Protein AF-A0A858Q606-F1 (afdb_monomer)

Mean predicted aligned error: 13.51 Å

Solvent-accessible surface area (backbone atoms only — not comparable to full-atom values): 8873 Å² total; per-residue (Å²): 135,84,90,90,88,84,87,89,80,97,79,63,78,69,60,64,70,64,65,67,72,78,79,67,82,64,85,63,84,84,70,71,68,93,56,82,59,57,43,52,70,54,41,66,71,75,44,66,93,61,67,87,47,62,60,50,63,59,53,46,49,59,77,42,45,91,80,44,54,73,59,21,46,55,49,49,50,55,53,49,52,53,48,51,51,45,45,72,48,29,41,70,45,39,59,74,76,36,67,88,49,64,76,29,80,57,43,51,60,49,44,52,56,75,38,56,86,77,43,54,69,62,26,51,54,48,53,55,53,48,54,70,74,57,77,80,75,76,87,127

Radius of gyration: 27.93 Å; Cα contacts (8 Å, |Δi|>4): 79; chains: 1; bounding box: 37×55×94 Å

Structure (mmCIF, N/CA/C/O backbone):
data_AF-A0A858Q606-F1
#
_entry.id   AF-A0A858Q606-F1
#
loop_
_atom_site.group_PDB
_atom_site.id
_atom_site.type_symbol
_atom_site.label_atom_id
_atom_site.label_alt_id
_atom_site.label_comp_id
_atom_site.label_asym_id
_atom_site.label_entity_id
_atom_site.label_seq_id
_atom_site.pdbx_PDB_ins_code
_atom_site.Cartn_x
_atom_site.Cartn_y
_atom_site.Cartn_z
_atom_site.occupancy
_atom_site.B_iso_or_equiv
_atom_site.auth_seq_id
_atom_site.auth_comp_id
_atom_site.auth_asym_id
_atom_site.auth_atom_id
_atom_site.pdbx_PDB_model_num
ATOM 1 N N . MET A 1 1 ? -14.736 37.896 -72.637 1.00 36.31 1 MET A N 1
ATOM 2 C CA . MET A 1 1 ? -13.969 37.382 -73.793 1.00 36.31 1 MET A CA 1
ATOM 3 C C . MET A 1 1 ? -12.650 36.787 -73.290 1.00 36.31 1 MET A C 1
ATOM 5 O O . MET A 1 1 ? -11.975 37.447 -72.522 1.00 36.31 1 MET A O 1
ATOM 9 N N . ARG A 1 2 ? -12.394 35.520 -73.655 1.00 38.56 2 ARG A N 1
ATOM 10 C CA . ARG A 1 2 ? -11.153 34.698 -73.691 1.00 38.56 2 ARG A CA 1
ATOM 11 C C . ARG A 1 2 ? -9.889 35.084 -72.870 1.00 38.56 2 ARG A C 1
ATOM 13 O O . ARG A 1 2 ? -9.242 36.081 -73.147 1.00 38.56 2 ARG A O 1
ATOM 20 N N . THR A 1 3 ? -9.521 34.164 -71.962 1.00 42.22 3 THR A N 1
ATOM 21 C CA . THR A 1 3 ? -8.191 33.541 -71.685 1.00 42.22 3 THR A CA 1
ATOM 22 C C . THR A 1 3 ? -6.896 34.178 -72.200 1.00 42.22 3 THR A C 1
ATOM 24 O O . THR A 1 3 ? -6.766 34.291 -73.413 1.00 42.22 3 THR A O 1
ATOM 27 N N . ILE A 1 4 ? -5.871 34.257 -71.323 1.00 51.19 4 ILE A N 1
ATOM 28 C CA . ILE A 1 4 ? -4.498 33.737 -71.563 1.00 51.19 4 ILE A CA 1
ATOM 29 C C . ILE A 1 4 ? -3.889 33.212 -70.241 1.00 51.19 4 ILE A C 1
ATOM 31 O O . ILE A 1 4 ? -3.946 33.874 -69.210 1.00 51.19 4 ILE A O 1
ATOM 35 N N . ALA A 1 5 ? -3.306 32.012 -70.298 1.00 48.59 5 ALA A N 1
ATOM 36 C CA . ALA A 1 5 ? -2.516 31.357 -69.257 1.00 48.59 5 ALA A CA 1
ATOM 37 C C . ALA A 1 5 ? -1.003 31.467 -69.552 1.00 48.59 5 ALA A C 1
ATOM 39 O O . ALA A 1 5 ? -0.614 31.421 -70.715 1.00 48.59 5 ALA A O 1
ATOM 40 N N . SER A 1 6 ? -0.157 31.525 -68.514 1.00 43.69 6 SER A N 1
ATOM 41 C CA . SER A 1 6 ? 1.266 31.109 -68.524 1.00 43.69 6 SER A CA 1
ATOM 42 C C . SER A 1 6 ? 1.782 31.100 -67.074 1.00 43.69 6 SER A C 1
ATOM 44 O O . SER A 1 6 ? 1.733 32.121 -66.406 1.00 43.69 6 SER A O 1
ATOM 46 N N . LYS A 1 7 ? 1.981 29.941 -66.433 1.00 47.31 7 LYS A N 1
ATOM 47 C CA . LYS A 1 7 ? 3.121 28.997 -66.498 1.00 47.31 7 LYS A CA 1
ATOM 48 C C . LYS A 1 7 ? 4.349 29.442 -65.678 1.00 47.31 7 LYS A C 1
ATOM 50 O O . LYS A 1 7 ? 4.953 30.465 -65.956 1.00 47.31 7 LYS A O 1
ATOM 55 N N . THR A 1 8 ? 4.762 28.521 -64.795 1.00 40.31 8 THR A N 1
ATOM 56 C CA . THR A 1 8 ? 6.063 28.336 -64.104 1.00 40.31 8 THR A CA 1
ATOM 57 C C . THR A 1 8 ? 6.219 28.902 -62.683 1.00 40.31 8 THR A C 1
ATOM 59 O O . THR A 1 8 ? 6.075 30.092 -62.448 1.00 40.31 8 THR A O 1
ATOM 62 N N . GLY A 1 9 ? 6.535 28.009 -61.724 1.00 38.34 9 GLY A N 1
ATOM 63 C CA . GLY A 1 9 ? 7.061 28.392 -60.403 1.00 38.34 9 GLY A CA 1
ATOM 64 C C . GLY A 1 9 ? 6.728 27.515 -59.183 1.00 38.34 9 GLY A C 1
ATOM 65 O O . GLY A 1 9 ? 7.266 27.756 -58.108 1.00 38.34 9 GLY A O 1
ATOM 66 N N . LEU A 1 10 ? 5.868 26.498 -59.294 1.00 49.25 10 LEU A N 1
ATOM 67 C CA . LEU A 1 10 ? 5.405 25.666 -58.169 1.00 49.25 10 LEU A CA 1
ATOM 68 C C . LEU A 1 10 ? 6.426 24.560 -57.801 1.00 49.25 10 LEU A C 1
ATOM 70 O O . LEU A 1 10 ? 6.181 23.393 -58.086 1.00 49.25 10 LEU A O 1
ATOM 74 N N . GLY A 1 11 ? 7.593 24.902 -57.231 1.00 48.81 11 GLY A N 1
ATOM 75 C CA . GLY A 1 11 ? 8.687 23.913 -57.093 1.00 48.81 11 GLY A CA 1
ATOM 76 C C . GLY A 1 11 ? 9.592 23.934 -55.854 1.00 48.81 11 GLY A C 1
ATOM 77 O O . GLY A 1 11 ? 10.335 22.978 -55.669 1.00 48.81 11 GLY A O 1
ATOM 78 N N . ARG A 1 12 ? 9.569 24.954 -54.983 1.00 50.91 12 ARG A N 1
ATOM 79 C CA . ARG A 1 12 ? 10.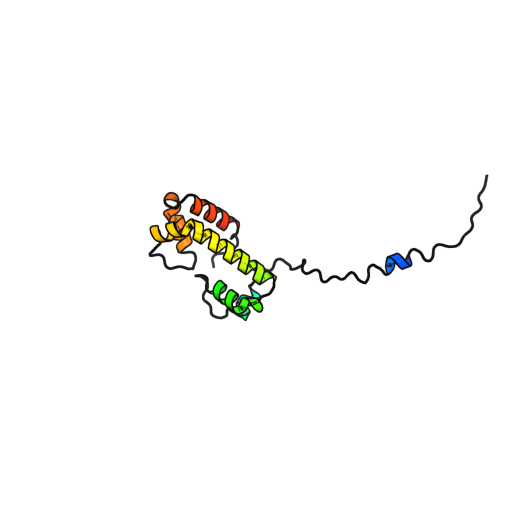506 25.020 -53.829 1.00 50.91 12 ARG A CA 1
ATOM 80 C C . ARG A 1 12 ? 9.862 25.166 -52.452 1.00 50.91 12 ARG A C 1
ATOM 82 O O . ARG A 1 12 ? 10.478 24.797 -51.460 1.00 50.91 12 ARG A O 1
ATOM 89 N N . LEU A 1 13 ? 8.605 25.604 -52.377 1.00 46.78 13 LEU A N 1
ATOM 90 C CA . LEU A 1 13 ? 7.948 25.863 -51.090 1.00 46.78 13 LEU A CA 1
ATOM 91 C C . LEU A 1 13 ? 7.389 24.596 -50.412 1.00 46.78 13 LEU A C 1
ATOM 93 O O . LEU A 1 13 ? 7.217 24.575 -49.200 1.00 46.78 13 LEU A O 1
ATOM 97 N N . LYS A 1 14 ? 7.165 23.508 -51.168 1.00 42.91 14 LYS A N 1
ATOM 98 C CA . LYS A 1 14 ? 6.710 22.220 -50.608 1.00 42.91 14 LYS A CA 1
ATOM 99 C C . LYS A 1 14 ? 7.834 21.375 -49.993 1.00 42.91 14 LYS A C 1
ATOM 101 O O . LYS A 1 14 ? 7.552 20.544 -49.140 1.00 42.91 14 LYS A O 1
ATOM 106 N N . TYR A 1 15 ? 9.091 21.587 -50.390 1.00 51.03 15 TYR A N 1
ATOM 107 C CA .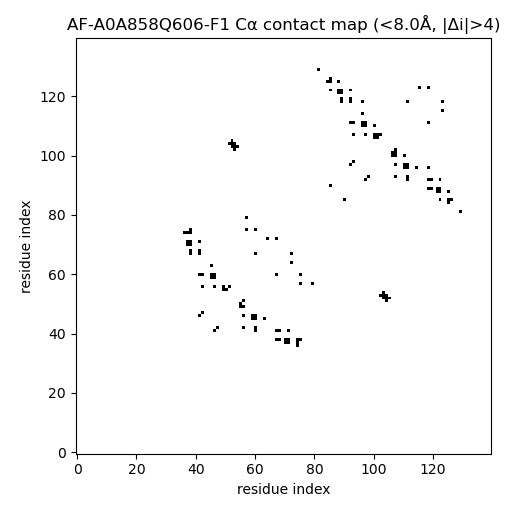 TYR A 1 15 ? 10.215 20.757 -49.932 1.00 51.03 15 TYR A CA 1
ATOM 108 C C . TYR A 1 15 ? 10.763 21.166 -48.558 1.00 51.03 15 TYR A C 1
ATOM 110 O O . TYR A 1 15 ? 11.236 20.307 -47.821 1.00 51.03 15 TYR A O 1
ATOM 118 N N . VAL A 1 16 ? 10.629 22.436 -48.161 1.00 54.41 16 VAL A N 1
ATOM 119 C CA . VAL A 1 16 ? 11.015 22.887 -46.807 1.00 54.41 16 VAL A CA 1
ATOM 120 C C . VAL A 1 16 ? 10.050 22.341 -45.745 1.00 54.41 16 VAL A C 1
ATOM 122 O O . VAL A 1 16 ? 10.477 21.959 -44.660 1.00 54.41 16 VAL A O 1
ATOM 125 N N . ALA A 1 17 ? 8.765 22.194 -46.080 1.00 53.66 17 ALA A N 1
ATOM 126 C CA . ALA A 1 17 ? 7.770 21.585 -45.194 1.00 53.66 17 ALA A CA 1
ATOM 127 C C 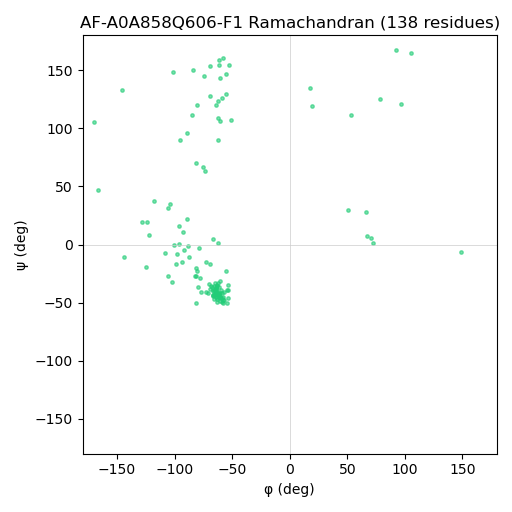. ALA A 1 17 ? 7.912 20.052 -45.058 1.00 53.66 17 ALA A C 1
ATOM 129 O O . ALA A 1 17 ? 7.352 19.472 -44.133 1.00 53.66 17 ALA A O 1
ATOM 130 N N . LEU A 1 18 ? 8.670 19.391 -45.945 1.00 54.97 18 LEU A N 1
ATOM 131 C CA . LEU A 1 18 ? 8.843 17.933 -45.938 1.00 54.97 18 LEU A CA 1
ATOM 132 C C . LEU A 1 18 ? 10.087 17.464 -45.154 1.00 54.97 18 LEU A C 1
ATOM 134 O O . LEU A 1 18 ? 10.170 16.294 -44.799 1.00 54.97 18 LEU A O 1
ATOM 138 N N . LEU A 1 19 ? 11.033 18.356 -44.830 1.00 56.47 19 LEU A N 1
ATOM 139 C CA . LEU A 1 19 ? 12.248 18.009 -44.069 1.00 56.47 19 LEU A CA 1
ATOM 140 C C . LEU A 1 19 ? 12.170 18.314 -42.561 1.00 56.47 19 LEU A C 1
ATOM 142 O O . LEU A 1 19 ? 13.036 17.873 -41.814 1.00 56.47 19 LEU A O 1
ATOM 146 N N . ILE A 1 20 ? 11.124 18.994 -42.080 1.00 55.47 20 ILE A N 1
ATOM 147 C CA . ILE A 1 20 ? 10.942 19.294 -40.641 1.00 55.47 20 ILE A CA 1
ATOM 148 C C . ILE A 1 20 ? 10.207 18.156 -39.894 1.00 55.47 20 ILE A C 1
ATOM 150 O O . ILE A 1 20 ? 10.217 18.105 -38.669 1.00 55.47 20 ILE A O 1
ATOM 154 N N . VAL A 1 21 ? 9.634 17.176 -40.604 1.00 55.38 21 VAL A N 1
ATOM 155 C CA . VAL A 1 21 ? 8.884 16.053 -39.994 1.00 55.38 21 VAL A CA 1
ATOM 156 C C . VAL A 1 21 ? 9.768 14.821 -39.704 1.00 55.38 21 VAL A C 1
ATOM 158 O O . VAL A 1 21 ? 9.319 13.875 -39.069 1.00 55.38 21 VAL A O 1
ATOM 161 N N . LEU A 1 22 ? 11.048 14.822 -40.098 1.00 61.16 22 LEU A N 1
ATOM 162 C CA . LEU A 1 22 ? 11.965 13.682 -39.897 1.00 61.16 22 LEU A CA 1
ATOM 163 C C . LEU A 1 22 ? 12.856 13.773 -38.641 1.00 61.16 22 LEU A C 1
ATOM 165 O O . LEU A 1 22 ? 13.627 12.854 -38.387 1.00 61.16 22 LEU A O 1
ATOM 169 N N . ALA A 1 23 ? 12.741 14.829 -37.828 1.00 57.53 23 ALA A N 1
ATOM 170 C CA . ALA A 1 23 ? 13.557 15.014 -36.616 1.00 57.53 23 ALA A CA 1
ATOM 171 C C . ALA A 1 23 ? 12.740 15.212 -35.325 1.00 57.53 23 ALA A C 1
ATOM 173 O O . ALA A 1 23 ? 13.261 15.698 -34.324 1.00 57.53 23 ALA A O 1
ATOM 174 N N . SER A 1 24 ? 11.467 14.815 -35.315 1.00 54.66 24 SER A N 1
ATOM 175 C CA . SER A 1 24 ? 10.652 14.768 -34.097 1.00 54.66 24 SER A CA 1
ATOM 176 C C . SER A 1 24 ? 10.168 13.354 -33.761 1.00 54.66 24 SER A C 1
ATOM 178 O O . SER A 1 24 ? 9.097 13.174 -33.188 1.00 54.66 24 SER A O 1
ATOM 180 N N . ALA A 1 25 ? 11.009 12.343 -34.001 1.00 54.06 25 ALA A N 1
ATOM 181 C CA . ALA A 1 25 ? 10.931 11.078 -33.271 1.00 54.06 25 ALA A CA 1
ATOM 182 C C . ALA A 1 25 ? 11.495 11.281 -31.855 1.00 54.06 25 ALA A C 1
ATOM 184 O O . ALA A 1 25 ? 12.550 10.766 -31.488 1.00 54.06 25 ALA A O 1
ATOM 185 N N . TRP A 1 26 ? 10.796 12.088 -31.059 1.00 55.03 26 TRP A N 1
ATOM 186 C CA . TRP A 1 26 ? 10.989 12.089 -29.620 1.00 55.03 26 TRP A CA 1
ATOM 187 C C . TRP A 1 26 ? 10.565 10.697 -29.172 1.00 55.03 26 TRP A C 1
ATOM 189 O O . TRP A 1 26 ? 9.425 10.290 -29.407 1.00 55.03 26 TRP A O 1
ATOM 199 N N . ALA A 1 27 ? 11.483 9.945 -28.565 1.00 54.41 27 ALA A N 1
ATOM 200 C CA . ALA A 1 27 ? 11.094 8.827 -27.726 1.00 54.41 27 ALA A CA 1
ATOM 201 C C . ALA A 1 27 ? 10.065 9.391 -26.743 1.00 54.41 27 ALA A C 1
ATOM 203 O O . ALA A 1 27 ? 10.412 10.216 -25.903 1.00 54.41 27 ALA A O 1
ATOM 204 N N . ASN A 1 28 ? 8.790 9.052 -26.932 1.00 55.81 28 ASN A N 1
ATOM 205 C CA . ASN A 1 28 ? 7.709 9.507 -26.078 1.00 55.81 28 ASN A CA 1
ATOM 206 C C . ASN A 1 28 ? 7.587 8.464 -24.960 1.00 55.81 28 ASN A C 1
ATOM 208 O O . ASN A 1 28 ? 6.923 7.444 -25.165 1.00 55.81 28 ASN A O 1
ATOM 212 N N . PRO A 1 29 ? 8.202 8.654 -23.774 1.00 57.50 29 PRO A N 1
ATOM 213 C CA . PRO A 1 29 ? 8.012 7.740 -22.646 1.00 57.50 29 PRO A CA 1
ATOM 214 C C . PRO A 1 29 ? 6.550 7.688 -22.153 1.00 57.50 29 PRO A C 1
ATOM 216 O O . PRO A 1 29 ? 6.244 6.956 -21.219 1.00 57.50 29 PRO A O 1
ATOM 219 N N . GLY A 1 30 ? 5.629 8.430 -22.782 1.00 50.62 30 GLY A N 1
ATOM 220 C CA . GLY A 1 30 ? 4.196 8.441 -22.493 1.00 50.62 30 GLY A CA 1
ATOM 221 C C . GLY A 1 30 ? 3.382 7.276 -23.071 1.00 50.62 30 GLY A C 1
ATOM 222 O O . GLY A 1 30 ? 2.191 7.199 -22.791 1.00 50.62 30 GLY A O 1
ATOM 223 N N . ASN A 1 31 ? 3.982 6.363 -23.843 1.00 53.38 31 ASN A N 1
ATOM 224 C CA . ASN A 1 31 ? 3.293 5.187 -24.398 1.00 53.38 31 ASN A CA 1
ATOM 225 C C . ASN A 1 31 ? 3.676 3.879 -23.686 1.00 53.38 31 ASN A C 1
ATOM 227 O O . ASN A 1 31 ? 3.667 2.810 -24.296 1.00 53.38 31 ASN A O 1
ATOM 231 N N . ALA A 1 32 ? 3.992 3.940 -22.389 1.00 53.50 32 ALA A N 1
ATOM 232 C CA . ALA A 1 32 ? 3.993 2.739 -21.565 1.00 53.50 32 ALA A CA 1
ATOM 233 C C . ALA A 1 32 ? 2.560 2.184 -21.538 1.00 53.50 32 ALA A C 1
ATOM 235 O O . ALA A 1 32 ? 1.652 2.793 -20.970 1.00 53.50 32 ALA A O 1
ATOM 236 N N . ALA A 1 33 ? 2.349 1.050 -22.207 1.00 50.81 33 ALA A N 1
ATOM 237 C CA . ALA A 1 33 ? 1.094 0.319 -22.148 1.00 50.81 33 ALA A CA 1
ATOM 238 C C . ALA A 1 33 ? 0.706 0.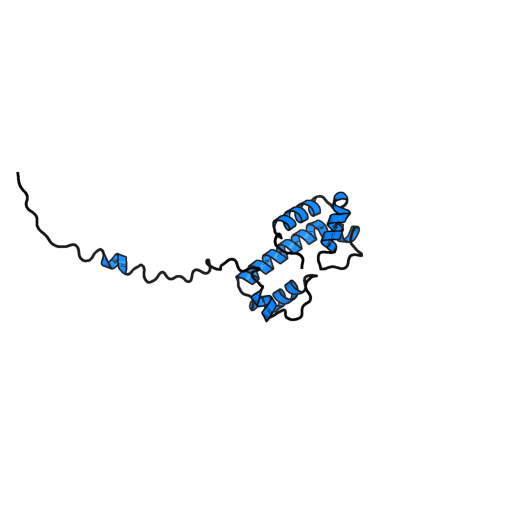052 -20.677 1.00 50.81 33 ALA A C 1
ATOM 240 O O . ALA A 1 33 ? 1.591 -0.018 -19.816 1.00 50.81 33 ALA A O 1
ATOM 241 N N . PRO A 1 34 ? -0.589 -0.132 -20.359 1.00 49.16 34 PRO A N 1
ATOM 242 C CA . PRO A 1 34 ? -1.017 -0.544 -19.029 1.00 49.16 34 PRO A CA 1
ATOM 243 C C . PRO A 1 34 ? -0.443 -1.933 -18.712 1.00 49.16 34 PRO A C 1
ATOM 245 O O . PRO A 1 34 ? -1.047 -2.958 -19.023 1.00 49.16 34 PRO A O 1
ATOM 248 N N . HIS A 1 35 ? 0.747 -1.980 -18.114 1.00 42.28 35 HIS A N 1
ATOM 249 C CA . HIS A 1 35 ? 1.319 -3.226 -17.635 1.00 42.28 35 HIS A CA 1
ATOM 250 C C . HIS A 1 35 ? 0.498 -3.705 -16.428 1.00 42.28 35 HIS A C 1
ATOM 252 O O . HIS A 1 35 ? 0.271 -2.928 -15.489 1.00 42.28 35 HIS A O 1
ATOM 258 N N . PRO A 1 36 ? 0.021 -4.963 -16.427 1.00 51.84 36 PRO A N 1
ATOM 259 C CA . PRO A 1 36 ? -0.668 -5.544 -15.285 1.00 51.84 36 PRO A CA 1
ATOM 260 C C . PRO A 1 36 ? 0.282 -5.548 -14.082 1.00 51.84 36 PRO A C 1
ATOM 262 O O . PRO A 1 36 ? 1.230 -6.323 -14.034 1.00 51.84 36 PRO A O 1
ATOM 265 N N . LEU A 1 37 ? 0.012 -4.639 -13.135 1.00 60.81 37 LEU A N 1
ATOM 266 C CA . LEU A 1 37 ? 0.885 -4.232 -12.028 1.00 60.81 37 LEU A CA 1
ATOM 267 C C . LEU A 1 37 ? 2.279 -3.792 -12.522 1.00 60.81 37 LEU A C 1
ATOM 269 O O . LEU A 1 37 ? 3.073 -4.637 -12.928 1.00 60.81 37 LEU A O 1
ATOM 273 N N . PRO A 1 38 ? 2.640 -2.499 -12.417 1.00 80.62 38 PRO A N 1
ATOM 274 C CA . PRO A 1 38 ? 3.834 -1.943 -13.064 1.00 80.62 38 PRO A CA 1
ATOM 275 C C . PRO A 1 38 ? 5.170 -2.475 -12.518 1.00 80.62 38 PRO A C 1
ATOM 277 O O . PRO A 1 38 ? 6.204 -1.975 -12.924 1.00 80.62 38 PRO A O 1
ATOM 280 N N . CYS A 1 39 ? 5.147 -3.439 -11.593 1.00 87.94 39 CYS A N 1
ATOM 281 C CA . CYS A 1 39 ? 6.308 -4.028 -10.932 1.00 87.94 39 CYS A CA 1
ATOM 282 C C . CYS A 1 39 ? 6.417 -5.552 -11.119 1.00 87.94 39 CYS A C 1
ATOM 284 O O . CYS A 1 39 ? 7.178 -6.191 -10.397 1.00 87.94 39 CYS A O 1
ATOM 286 N N . SER A 1 40 ? 5.590 -6.184 -11.958 1.00 87.62 40 SER A N 1
ATOM 287 C CA . SER A 1 40 ? 5.538 -7.652 -12.060 1.00 87.62 40 SER A CA 1
ATOM 288 C C . SER A 1 40 ? 6.874 -8.264 -12.502 1.00 87.62 40 SER A C 1
ATOM 290 O O . SER A 1 40 ? 7.334 -9.224 -11.874 1.00 87.62 40 SER A O 1
ATOM 292 N N . ASP A 1 41 ? 7.539 -7.662 -13.487 1.00 90.06 41 ASP A N 1
ATOM 293 C CA . ASP A 1 41 ? 8.849 -8.102 -13.978 1.00 90.06 41 ASP A CA 1
ATOM 294 C C . ASP A 1 41 ? 9.945 -7.917 -12.920 1.00 90.06 41 ASP A C 1
ATOM 296 O O . ASP A 1 41 ? 10.753 -8.813 -12.664 1.00 90.06 41 ASP A O 1
ATOM 300 N N . GLU A 1 42 ? 9.946 -6.778 -12.230 1.00 91.56 42 GLU A N 1
ATOM 301 C CA . GLU A 1 42 ? 10.897 -6.479 -11.165 1.00 91.56 42 GLU A CA 1
ATOM 302 C C . GLU A 1 42 ? 10.701 -7.383 -9.948 1.00 91.56 42 GLU A C 1
ATOM 304 O O . GLU A 1 42 ? 11.677 -7.848 -9.362 1.00 91.56 42 GLU A O 1
ATOM 309 N N . ILE A 1 43 ? 9.457 -7.697 -9.581 1.00 90.94 43 ILE A N 1
ATOM 310 C CA . ILE A 1 43 ? 9.161 -8.658 -8.513 1.00 90.94 43 ILE A CA 1
ATOM 311 C C . ILE A 1 43 ? 9.723 -10.034 -8.880 1.00 90.94 43 ILE A C 1
ATOM 313 O O . ILE A 1 43 ? 10.372 -10.668 -8.046 1.00 90.94 43 ILE A O 1
ATOM 317 N N . ALA A 1 44 ? 9.514 -10.484 -10.121 1.00 89.56 44 ALA A N 1
ATOM 318 C CA . ALA A 1 44 ? 10.033 -11.761 -10.599 1.00 89.56 44 ALA A CA 1
ATOM 319 C C . ALA A 1 44 ? 11.569 -11.785 -10.646 1.00 89.56 44 ALA A C 1
ATOM 321 O O . ALA A 1 44 ? 12.179 -12.826 -10.399 1.00 89.56 44 ALA A O 1
ATOM 322 N N . LYS A 1 45 ? 12.205 -10.647 -10.940 1.00 92.62 45 LYS A N 1
ATOM 323 C CA . LYS A 1 45 ? 13.660 -10.526 -11.060 1.00 92.62 45 LYS A CA 1
ATOM 324 C C . LYS A 1 45 ? 14.365 -10.385 -9.710 1.00 92.62 45 LYS A C 1
ATOM 326 O O . LYS A 1 45 ? 15.310 -11.132 -9.457 1.00 92.62 45 LYS A O 1
ATOM 331 N N . TYR A 1 46 ? 13.908 -9.461 -8.867 1.00 92.25 46 TYR A N 1
ATOM 332 C CA . TYR A 1 46 ? 14.596 -9.026 -7.646 1.00 92.25 46 TYR A CA 1
ATOM 333 C C . TYR A 1 46 ? 14.007 -9.639 -6.370 1.00 92.25 46 TYR A C 1
ATOM 335 O O . TYR A 1 46 ? 14.740 -9.940 -5.437 1.00 92.25 46 TYR A O 1
ATOM 343 N N . CYS A 1 47 ? 12.698 -9.895 -6.332 1.00 92.44 47 CYS A N 1
ATOM 344 C CA . CYS A 1 47 ? 11.984 -10.291 -5.113 1.00 92.44 47 CYS A CA 1
ATOM 345 C C . CYS A 1 47 ? 11.645 -11.789 -5.058 1.00 92.44 47 CYS A C 1
ATOM 347 O O . CYS A 1 47 ? 10.598 -12.187 -4.533 1.00 92.44 47 CYS A O 1
ATOM 349 N N . LYS A 1 48 ? 12.534 -12.633 -5.597 1.00 88.00 48 LYS A N 1
ATOM 350 C CA . LYS A 1 48 ? 12.355 -14.092 -5.637 1.00 88.00 48 LYS A CA 1
ATOM 351 C C . LYS A 1 48 ? 12.247 -14.666 -4.218 1.00 88.00 48 LYS A C 1
ATOM 353 O O . LYS A 1 48 ? 12.916 -14.213 -3.296 1.00 88.00 48 LYS A O 1
ATOM 358 N N . ASN A 1 49 ? 11.399 -15.683 -4.048 1.00 81.94 49 ASN A N 1
ATOM 359 C CA . ASN A 1 49 ? 11.174 -16.424 -2.792 1.00 81.94 49 ASN A CA 1
ATOM 360 C C . ASN A 1 49 ? 10.507 -15.647 -1.642 1.00 81.94 49 ASN A C 1
ATOM 362 O O . ASN A 1 49 ? 10.346 -16.179 -0.540 1.00 81.94 49 ASN A O 1
ATOM 366 N N . LEU A 1 50 ? 10.032 -14.423 -1.880 1.00 85.12 50 LEU A N 1
ATOM 367 C CA . LEU A 1 50 ? 9.238 -13.713 -0.887 1.00 85.12 50 LEU A CA 1
ATOM 368 C C . LEU A 1 50 ? 7.791 -14.199 -0.914 1.00 85.12 50 LEU A C 1
ATOM 370 O O . LEU A 1 50 ? 7.066 -14.057 -1.896 1.00 85.12 50 LEU A O 1
ATOM 374 N N . ARG A 1 51 ? 7.327 -14.737 0.219 1.00 78.94 51 ARG A N 1
ATOM 375 C CA . ARG A 1 51 ? 5.904 -15.057 0.401 1.00 78.94 51 ARG A CA 1
ATOM 376 C C . ARG A 1 51 ? 5.067 -13.785 0.148 1.00 78.94 51 ARG A C 1
ATOM 378 O O . ARG A 1 51 ? 5.462 -12.682 0.519 1.00 78.94 51 ARG A O 1
ATOM 385 N N . ILE A 1 52 ? 3.859 -13.899 -0.385 1.00 77.06 52 ILE A N 1
ATOM 386 C CA . ILE A 1 52 ? 3.000 -12.716 -0.556 1.00 77.06 52 ILE A CA 1
ATOM 387 C C . ILE A 1 52 ? 2.418 -12.260 0.797 1.00 77.06 52 ILE A C 1
ATOM 389 O O . ILE A 1 52 ? 2.126 -13.067 1.690 1.00 77.06 52 ILE A O 1
ATOM 393 N N . GLY A 1 53 ? 2.273 -10.942 0.963 1.00 79.38 53 GLY A N 1
ATOM 394 C CA . GLY A 1 53 ? 1.628 -10.294 2.109 1.00 79.38 53 GLY A CA 1
ATOM 395 C C . GLY A 1 53 ? 2.578 -9.624 3.108 1.00 79.38 53 GLY A C 1
ATOM 396 O O . GLY A 1 53 ? 3.782 -9.860 3.117 1.00 79.38 53 GLY A O 1
ATOM 397 N N . GLY A 1 54 ? 2.010 -8.777 3.973 1.00 78.94 54 GLY A N 1
ATOM 398 C CA . GLY A 1 54 ? 2.736 -8.122 5.071 1.00 78.94 54 GLY A CA 1
ATOM 399 C C . GLY A 1 54 ? 3.806 -7.128 4.614 1.00 78.94 54 GLY A C 1
ATOM 400 O O . GLY A 1 54 ? 4.813 -6.992 5.289 1.00 78.94 54 GLY A O 1
ATOM 401 N N . GLY A 1 55 ? 3.647 -6.508 3.441 1.00 84.94 55 GLY A N 1
ATOM 402 C CA . GLY A 1 55 ? 4.582 -5.491 2.942 1.00 84.94 55 GLY A CA 1
ATOM 403 C C . GLY A 1 55 ? 5.945 -6.014 2.470 1.00 84.94 55 GLY A C 1
ATOM 404 O O . GLY A 1 55 ? 6.761 -5.223 2.017 1.00 84.94 55 GLY A O 1
ATOM 405 N N . ARG A 1 56 ? 6.201 -7.329 2.501 1.00 88.69 56 ARG A N 1
ATOM 406 C CA . ARG A 1 56 ? 7.522 -7.903 2.170 1.00 88.69 56 ARG A CA 1
ATOM 407 C C . ARG A 1 56 ? 7.994 -7.572 0.751 1.00 88.69 56 ARG A C 1
ATOM 409 O O . ARG A 1 56 ? 9.138 -7.177 0.568 1.00 88.69 56 ARG A O 1
ATOM 416 N N . ILE A 1 57 ? 7.089 -7.627 -0.225 1.00 89.06 57 ILE A N 1
ATOM 417 C CA . ILE A 1 57 ? 7.386 -7.206 -1.602 1.00 89.06 57 ILE A CA 1
ATOM 418 C C . ILE A 1 57 ? 7.698 -5.708 -1.680 1.00 89.06 57 ILE A C 1
ATOM 420 O O . ILE A 1 57 ? 8.640 -5.324 -2.357 1.00 89.06 57 ILE A O 1
ATOM 424 N N . GLN A 1 58 ? 6.962 -4.859 -0.957 1.00 89.62 58 GLN A N 1
ATOM 425 C CA . GLN A 1 58 ? 7.252 -3.422 -0.940 1.00 89.62 58 GLN A CA 1
ATOM 426 C C . GLN A 1 58 ? 8.626 -3.133 -0.331 1.00 89.62 58 GLN A C 1
ATOM 428 O O . GLN A 1 58 ? 9.315 -2.247 -0.818 1.00 89.62 58 GLN A O 1
ATOM 433 N N . ASN A 1 59 ? 9.031 -3.863 0.711 1.00 91.69 59 ASN A N 1
ATOM 434 C CA . ASN A 1 59 ? 10.358 -3.701 1.307 1.00 91.69 59 ASN A CA 1
ATOM 435 C C . ASN A 1 59 ? 11.467 -4.118 0.337 1.00 91.69 59 ASN A C 1
ATOM 437 O O . ASN A 1 59 ? 12.372 -3.326 0.106 1.00 91.69 59 ASN A O 1
ATOM 441 N N . CYS A 1 60 ? 11.329 -5.270 -0.320 1.00 94.38 60 CYS A N 1
ATOM 442 C CA . CYS A 1 60 ? 12.266 -5.674 -1.369 1.00 94.38 60 CYS A CA 1
ATOM 443 C C . CYS A 1 60 ? 12.358 -4.635 -2.497 1.00 94.38 60 CYS A C 1
ATOM 445 O O . CYS A 1 60 ? 13.444 -4.201 -2.868 1.00 94.38 60 CYS A O 1
ATOM 447 N N . LEU A 1 61 ? 11.223 -4.150 -3.005 1.00 92.81 61 LEU A N 1
ATOM 448 C CA . LEU A 1 61 ? 11.230 -3.127 -4.052 1.00 92.81 61 LEU A CA 1
ATOM 449 C C . LEU A 1 61 ? 11.886 -1.814 -3.585 1.00 92.81 61 LEU A C 1
ATOM 451 O O . LEU A 1 61 ? 12.537 -1.152 -4.385 1.00 92.81 61 LEU A O 1
ATOM 455 N N . LYS A 1 62 ? 11.775 -1.436 -2.303 1.00 92.75 62 LYS A N 1
ATOM 456 C CA . LYS A 1 62 ? 12.493 -0.265 -1.762 1.00 92.75 62 LYS A CA 1
ATOM 457 C C . LYS A 1 62 ? 14.006 -0.460 -1.775 1.00 92.75 62 LYS A C 1
ATOM 459 O O . LYS A 1 62 ? 14.718 0.465 -2.150 1.00 92.75 62 LYS A O 1
ATOM 464 N N . GLU A 1 63 ? 14.486 -1.637 -1.385 1.00 94.25 63 GLU A N 1
ATOM 465 C CA . GLU A 1 63 ? 15.918 -1.973 -1.397 1.00 94.25 63 GLU A CA 1
ATOM 466 C C . GLU A 1 63 ? 16.480 -1.953 -2.825 1.00 94.25 63 GLU A C 1
ATOM 468 O O . GLU A 1 63 ? 17.588 -1.479 -3.062 1.00 94.25 63 GLU A O 1
ATOM 473 N N . HIS A 1 64 ? 15.669 -2.366 -3.799 1.00 94.56 64 HIS A N 1
ATOM 474 C CA . HIS A 1 64 ? 16.026 -2.382 -5.215 1.00 94.56 64 HIS A CA 1
ATOM 475 C C . HIS A 1 64 ? 15.549 -1.146 -5.992 1.00 94.56 64 HIS A C 1
ATOM 477 O O . HIS A 1 64 ? 15.565 -1.169 -7.220 1.00 94.56 64 HIS A O 1
ATOM 483 N N . LYS A 1 65 ? 15.157 -0.046 -5.324 1.00 91.75 65 LYS A N 1
ATOM 484 C CA . LYS A 1 65 ? 14.450 1.087 -5.959 1.00 91.75 65 LYS A CA 1
ATOM 485 C C . LYS A 1 65 ? 15.164 1.660 -7.186 1.00 91.75 65 LYS A C 1
ATOM 487 O O . LYS A 1 65 ? 14.503 1.985 -8.167 1.00 91.75 65 LYS A O 1
ATOM 492 N N . ALA A 1 66 ? 16.493 1.764 -7.155 1.00 93.25 66 ALA A N 1
ATOM 493 C CA . ALA A 1 66 ? 17.296 2.282 -8.269 1.00 93.25 66 ALA A CA 1
ATOM 494 C C . ALA A 1 66 ? 17.337 1.352 -9.500 1.00 93.25 66 ALA A C 1
ATOM 496 O O . ALA A 1 66 ? 17.710 1.783 -10.583 1.00 93.25 66 ALA A O 1
ATOM 497 N N . GLN A 1 67 ? 16.967 0.081 -9.332 1.00 93.00 67 GLN A N 1
ATOM 498 C CA . GLN A 1 67 ? 16.976 -0.955 -10.371 1.00 93.00 67 GLN A CA 1
ATOM 499 C C . GLN A 1 67 ? 15.574 -1.199 -10.952 1.00 93.00 67 GLN A C 1
ATOM 501 O O . GLN A 1 67 ? 15.408 -2.052 -11.823 1.00 93.00 67 GLN A O 1
ATOM 506 N N . LEU A 1 68 ? 14.567 -0.478 -10.452 1.00 92.94 68 LEU A N 1
ATOM 507 C CA . LEU A 1 68 ? 13.187 -0.576 -10.907 1.00 92.94 68 LEU A CA 1
ATOM 508 C C . LEU A 1 68 ? 12.953 0.296 -12.141 1.00 92.94 68 LEU A C 1
ATOM 510 O O . LEU A 1 68 ? 13.545 1.369 -12.265 1.00 92.94 68 LEU A O 1
ATOM 514 N N . SER A 1 69 ? 12.026 -0.112 -13.010 1.00 93.62 69 SER A N 1
ATOM 515 C CA . SER A 1 69 ? 11.534 0.773 -14.066 1.00 93.62 69 SER A CA 1
ATOM 516 C C . SER A 1 69 ? 10.862 2.028 -13.481 1.00 93.62 69 SER A C 1
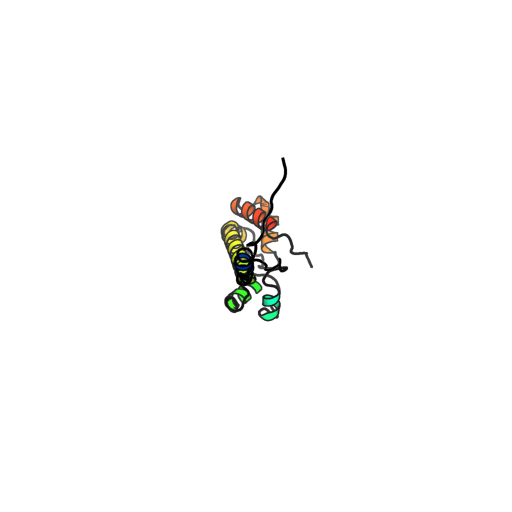ATOM 518 O O . SER A 1 69 ? 10.305 1.975 -12.376 1.00 93.62 69 SER A O 1
ATOM 520 N N . PRO A 1 70 ? 10.824 3.153 -14.222 1.00 92.81 70 PRO A N 1
ATOM 521 C CA . PRO A 1 70 ? 10.112 4.357 -13.788 1.00 92.81 70 PRO A CA 1
ATOM 522 C C . PRO A 1 70 ? 8.639 4.088 -13.449 1.00 92.81 70 PRO A C 1
ATOM 524 O O . PRO A 1 70 ? 8.124 4.586 -12.449 1.00 92.81 70 PRO A O 1
ATOM 527 N N . ALA A 1 71 ? 7.976 3.231 -14.233 1.00 89.88 71 ALA A N 1
ATOM 528 C CA . ALA A 1 71 ? 6.600 2.820 -13.980 1.00 89.88 71 ALA A CA 1
ATOM 529 C C . ALA A 1 71 ? 6.462 2.091 -12.633 1.00 89.88 71 ALA A C 1
ATOM 531 O O . ALA A 1 71 ? 5.564 2.413 -11.846 1.00 89.88 71 ALA A O 1
ATOM 532 N N . CYS A 1 72 ? 7.365 1.152 -12.329 1.00 92.31 72 CYS A N 1
ATOM 533 C CA . CYS A 1 72 ? 7.357 0.464 -11.044 1.00 92.31 72 CYS A CA 1
ATOM 534 C C . CYS A 1 72 ? 7.647 1.422 -9.883 1.00 92.31 72 CYS A C 1
ATOM 536 O O . CYS A 1 72 ? 6.973 1.354 -8.855 1.00 92.31 72 CYS A O 1
ATOM 538 N N . GLN A 1 73 ? 8.592 2.353 -10.038 1.00 92.38 73 GLN A N 1
ATOM 539 C CA . GLN A 1 73 ? 8.896 3.353 -9.011 1.00 92.38 73 GLN A CA 1
ATOM 540 C C . GLN A 1 73 ? 7.668 4.206 -8.682 1.00 92.38 73 GLN A C 1
ATOM 542 O O . GLN A 1 73 ? 7.294 4.314 -7.514 1.00 92.38 73 GLN A O 1
ATOM 547 N N . SER A 1 74 ? 6.989 4.752 -9.694 1.00 90.81 74 SER A N 1
ATOM 548 C CA . SER A 1 74 ? 5.756 5.520 -9.490 1.00 90.81 74 SER A CA 1
ATOM 549 C C . SER A 1 74 ? 4.656 4.674 -8.841 1.00 90.81 74 SER A C 1
ATOM 551 O O . SER A 1 74 ? 3.978 5.132 -7.919 1.00 90.81 74 SER A O 1
ATOM 553 N N . GLY A 1 75 ? 4.500 3.417 -9.269 1.00 88.56 75 GLY A N 1
ATOM 554 C CA . GLY A 1 75 ? 3.542 2.483 -8.678 1.00 88.56 75 GLY A CA 1
ATOM 555 C C . GLY A 1 75 ? 3.841 2.150 -7.212 1.00 88.56 75 GLY A C 1
ATOM 556 O O . GLY A 1 75 ? 2.924 2.110 -6.386 1.00 88.56 75 GLY A O 1
ATOM 557 N N . LEU A 1 76 ? 5.117 1.946 -6.873 1.00 90.06 76 LEU A N 1
ATOM 558 C CA . LEU A 1 76 ? 5.586 1.699 -5.513 1.00 90.06 76 LEU A CA 1
ATOM 559 C C . LEU A 1 76 ? 5.305 2.909 -4.622 1.00 90.06 76 LEU A C 1
ATOM 561 O O . LEU A 1 76 ? 4.703 2.739 -3.564 1.00 90.06 76 LEU A O 1
ATOM 565 N N . GLU A 1 77 ? 5.664 4.118 -5.056 1.00 90.75 77 GLU A N 1
ATOM 566 C CA . GLU A 1 77 ? 5.409 5.347 -4.297 1.00 90.75 77 GLU A CA 1
ATOM 567 C C . GLU A 1 77 ? 3.915 5.572 -4.062 1.00 90.75 77 GLU A C 1
ATOM 569 O O . GLU A 1 77 ? 3.496 5.782 -2.923 1.00 90.75 77 GLU A O 1
ATOM 574 N N . ALA A 1 78 ? 3.082 5.409 -5.094 1.00 89.00 78 ALA A N 1
ATOM 575 C CA . ALA A 1 78 ? 1.632 5.484 -4.942 1.00 89.00 78 ALA A CA 1
ATOM 576 C C . ALA A 1 78 ? 1.108 4.432 -3.948 1.00 89.00 78 ALA A C 1
ATOM 578 O O . ALA A 1 78 ? 0.221 4.705 -3.137 1.00 89.00 78 ALA A O 1
ATOM 579 N N . SER A 1 79 ? 1.666 3.217 -3.970 1.00 87.25 79 SER A N 1
ATOM 580 C CA . SER A 1 79 ? 1.294 2.173 -3.017 1.00 87.25 79 SER A CA 1
ATOM 581 C C . SER A 1 79 ? 1.734 2.486 -1.586 1.00 87.25 79 SER A C 1
ATOM 583 O O . SER A 1 79 ? 1.018 2.117 -0.653 1.00 87.25 79 SER A O 1
ATOM 585 N N . LEU A 1 80 ? 2.893 3.116 -1.398 1.00 88.88 80 LEU A N 1
ATOM 586 C CA . LEU A 1 80 ? 3.402 3.510 -0.087 1.00 88.88 80 LEU A CA 1
ATOM 587 C C . LEU A 1 80 ? 2.621 4.689 0.480 1.00 88.88 80 LEU A C 1
ATOM 589 O O . LEU A 1 80 ? 2.277 4.658 1.659 1.00 88.88 80 LEU A O 1
ATOM 593 N N . ALA A 1 81 ? 2.284 5.674 -0.351 1.00 91.00 81 ALA A N 1
ATOM 594 C CA . ALA A 1 81 ? 1.441 6.799 0.028 1.00 91.00 81 ALA A CA 1
ATOM 595 C C . ALA A 1 81 ? 0.075 6.316 0.535 1.00 91.00 81 ALA A C 1
ATOM 597 O O . ALA A 1 81 ? -0.298 6.626 1.664 1.00 91.00 81 ALA A O 1
ATOM 598 N N . ARG A 1 82 ? -0.601 5.439 -0.224 1.00 88.44 82 ARG A N 1
ATOM 599 C CA . ARG A 1 82 ? -1.863 4.818 0.217 1.00 88.44 82 ARG A CA 1
ATOM 600 C C . ARG A 1 82 ? -1.715 4.059 1.533 1.00 88.44 82 ARG A C 1
ATOM 602 O O . ARG A 1 82 ? -2.600 4.105 2.379 1.00 88.44 82 ARG A O 1
ATOM 609 N N . HIS A 1 83 ? -0.609 3.336 1.717 1.00 88.31 83 HIS A N 1
ATOM 610 C CA . HIS A 1 83 ? -0.382 2.621 2.971 1.00 88.31 83 HIS A CA 1
ATOM 611 C C . HIS A 1 83 ? -0.222 3.584 4.150 1.00 88.31 83 HIS A C 1
ATOM 613 O O . HIS A 1 83 ? -0.807 3.340 5.199 1.00 88.31 83 HIS A O 1
ATOM 619 N N . ARG A 1 84 ? 0.528 4.680 3.980 1.00 92.50 84 ARG A N 1
ATOM 620 C CA . ARG A 1 84 ? 0.691 5.714 5.012 1.00 92.50 84 ARG A CA 1
ATOM 621 C C . ARG A 1 84 ? -0.640 6.367 5.369 1.00 92.50 84 ARG A C 1
ATOM 623 O O . ARG A 1 84 ? -0.914 6.532 6.548 1.00 92.50 84 ARG A O 1
ATOM 630 N N . GLU A 1 85 ? -1.467 6.671 4.375 1.00 93.75 85 GLU A N 1
ATOM 631 C CA . GLU A 1 85 ? -2.806 7.231 4.578 1.00 93.75 85 GLU A CA 1
ATOM 632 C C . GLU A 1 85 ? -3.698 6.284 5.397 1.00 93.75 85 GLU A C 1
ATOM 634 O O . GLU A 1 85 ? -4.274 6.688 6.405 1.00 93.75 85 GLU A O 1
ATOM 639 N N . ILE A 1 86 ? -3.739 4.996 5.032 1.00 92.62 86 ILE A N 1
ATOM 640 C CA . ILE A 1 86 ? -4.475 3.974 5.792 1.00 92.62 86 ILE A CA 1
ATOM 641 C C . ILE A 1 86 ? -3.939 3.863 7.221 1.00 92.62 86 ILE A C 1
ATOM 643 O O . ILE A 1 86 ? -4.728 3.794 8.155 1.00 92.62 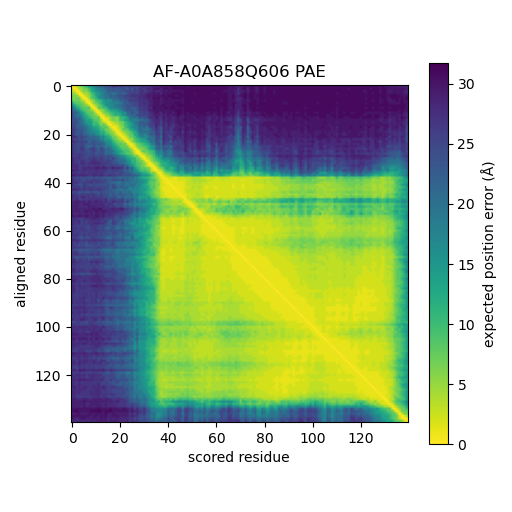86 ILE A O 1
ATOM 647 N N . GLN A 1 87 ? -2.619 3.837 7.412 1.00 93.00 87 GLN A N 1
ATOM 648 C CA . GLN A 1 87 ? -2.024 3.746 8.749 1.00 93.00 87 GLN A CA 1
ATOM 649 C C . GLN A 1 87 ? -2.343 4.977 9.600 1.00 93.00 87 GLN A C 1
ATOM 651 O O . GLN A 1 87 ? -2.684 4.831 10.768 1.00 93.00 87 GLN A O 1
ATOM 656 N N . ALA A 1 88 ? -2.293 6.176 9.020 1.00 96.25 88 ALA A N 1
ATOM 657 C CA . ALA A 1 88 ? -2.627 7.408 9.724 1.00 96.25 88 ALA A CA 1
ATOM 658 C C . ALA A 1 88 ? -4.098 7.435 10.165 1.00 96.25 88 ALA A C 1
ATOM 660 O O . ALA A 1 88 ? -4.393 7.810 11.295 1.00 96.25 88 ALA A O 1
ATOM 661 N N . ALA A 1 89 ? -5.017 6.999 9.299 1.00 96.94 89 ALA A N 1
ATOM 662 C CA . ALA A 1 89 ? -6.447 7.015 9.598 1.00 96.94 89 ALA A CA 1
ATOM 663 C C . ALA A 1 89 ? -6.904 5.848 10.489 1.00 96.94 89 ALA A C 1
ATOM 665 O O . ALA A 1 89 ? -7.795 6.015 11.315 1.00 96.94 89 ALA A O 1
ATOM 666 N N . CYS A 1 90 ? -6.321 4.660 10.314 1.00 96.94 90 CYS A N 1
ATOM 667 C CA . CYS A 1 90 ? -6.779 3.428 10.957 1.00 96.94 90 CYS A CA 1
ATOM 668 C C . CYS A 1 90 ? -5.852 2.908 12.059 1.00 96.94 90 CYS A C 1
ATOM 670 O O . CYS A 1 90 ? -6.224 1.942 12.717 1.00 96.94 90 CYS A O 1
ATOM 672 N N . GLY A 1 91 ? -4.664 3.481 12.274 1.00 96.38 91 GLY A N 1
ATOM 673 C CA . GLY A 1 91 ? -3.656 2.937 13.196 1.00 96.38 91 GLY A CA 1
ATOM 674 C C . GLY A 1 91 ? -4.193 2.718 14.612 1.00 96.38 91 GLY A C 1
ATOM 675 O O . GLY A 1 91 ? -4.142 1.603 15.123 1.00 96.38 91 GLY A O 1
ATOM 676 N N . ALA A 1 92 ? -4.828 3.740 15.191 1.00 97.62 92 ALA A N 1
ATOM 677 C CA . ALA A 1 92 ? -5.443 3.643 16.517 1.00 97.62 92 ALA A CA 1
ATOM 678 C C . ALA A 1 92 ? -6.594 2.618 16.571 1.00 97.62 92 ALA A C 1
ATOM 680 O O . ALA A 1 92 ? -6.774 1.918 17.568 1.00 97.62 92 ALA A O 1
ATOM 681 N N . ASP A 1 93 ? -7.371 2.490 15.491 1.00 97.94 93 ASP A N 1
ATOM 682 C CA . ASP A 1 93 ? -8.430 1.482 15.398 1.00 97.94 93 ASP A CA 1
ATOM 683 C C . ASP A 1 93 ? -7.851 0.065 15.307 1.00 97.94 93 ASP A C 1
ATOM 685 O O . ASP A 1 93 ? -8.380 -0.852 15.931 1.00 97.94 93 ASP A O 1
ATOM 689 N N . VAL A 1 94 ? -6.743 -0.121 14.585 1.00 97.12 94 VAL A N 1
ATOM 690 C CA . VAL A 1 94 ? -6.022 -1.398 14.508 1.00 97.12 94 VAL A CA 1
ATOM 691 C C . VAL A 1 94 ? -5.466 -1.788 15.874 1.00 97.12 94 VAL A C 1
ATOM 693 O O . VAL A 1 94 ? -5.633 -2.935 16.278 1.00 97.12 94 VAL A O 1
ATOM 696 N N . GLU A 1 95 ? -4.857 -0.858 16.605 1.00 96.88 95 GLU A N 1
ATOM 697 C CA . GLU A 1 95 ? -4.332 -1.121 17.951 1.00 96.88 95 GLU A CA 1
ATOM 698 C C . GLU A 1 95 ? -5.440 -1.458 18.951 1.00 96.88 95 GLU A C 1
ATOM 700 O O . GLU A 1 95 ? -5.295 -2.358 19.774 1.00 96.88 95 GLU A O 1
ATOM 705 N N . ARG A 1 96 ? -6.584 -0.776 18.867 1.00 97.88 96 ARG A N 1
ATOM 706 C CA . ARG A 1 96 ? -7.697 -0.986 19.797 1.00 97.88 96 ARG A CA 1
ATOM 707 C C . ARG A 1 96 ? -8.505 -2.247 19.496 1.00 97.88 96 ARG A C 1
ATOM 709 O O . ARG A 1 96 ? -8.928 -2.929 20.424 1.00 97.88 96 ARG A O 1
ATOM 716 N N . LEU A 1 97 ? -8.756 -2.534 18.218 1.00 97.62 97 LEU A N 1
ATOM 717 C CA . LEU A 1 97 ? -9.704 -3.568 17.781 1.00 97.62 97 LEU A CA 1
ATOM 718 C C . LEU A 1 97 ? -9.016 -4.829 17.249 1.00 97.62 97 LEU A C 1
ATOM 720 O O . LEU A 1 97 ? -9.594 -5.907 17.304 1.00 97.62 97 LEU A O 1
ATOM 724 N N . CYS A 1 98 ? -7.794 -4.708 16.728 1.00 97.06 98 CYS A N 1
ATOM 725 C CA . CYS A 1 98 ? -7.126 -5.752 15.950 1.00 97.06 98 CYS A CA 1
ATOM 726 C C . CYS A 1 98 ? -5.710 -6.088 16.452 1.00 97.06 98 CYS A C 1
ATOM 728 O O . CYS A 1 98 ? -4.933 -6.669 15.693 1.00 97.06 98 CYS A O 1
ATOM 730 N N . LYS A 1 99 ? -5.355 -5.756 17.703 1.00 96.12 99 LYS A N 1
ATOM 731 C CA . LYS A 1 99 ? -4.000 -5.959 18.263 1.00 96.12 99 LYS A CA 1
ATOM 732 C C . LYS A 1 99 ? -3.468 -7.391 18.142 1.00 96.12 99 LYS A C 1
ATOM 734 O O . LYS A 1 99 ? -2.283 -7.587 17.894 1.00 96.12 99 LYS A O 1
ATOM 739 N N . ASP A 1 100 ? -4.348 -8.384 18.253 1.00 95.25 100 ASP 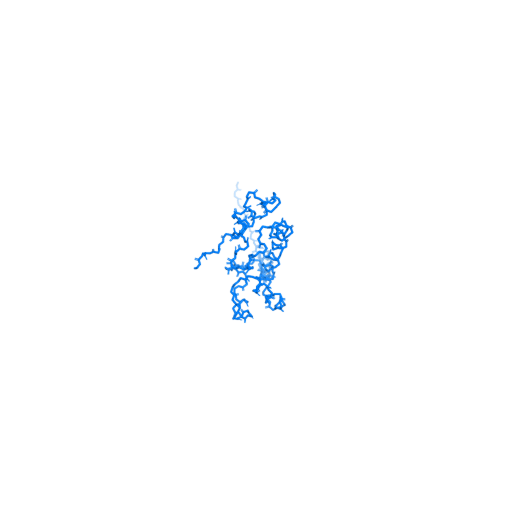A N 1
ATOM 740 C CA . ASP A 1 100 ? -3.982 -9.806 18.218 1.00 95.25 100 ASP A CA 1
ATOM 741 C C . ASP A 1 100 ? -3.958 -10.371 16.782 1.00 95.25 100 ASP A C 1
ATOM 743 O O . ASP A 1 100 ? -3.624 -11.536 16.537 1.00 95.25 100 ASP A O 1
ATOM 747 N N . VAL A 1 101 ? -4.287 -9.541 15.787 1.00 94.62 101 VAL A N 1
ATOM 748 C CA . VAL A 1 101 ? -4.352 -9.943 14.384 1.00 94.62 101 VAL A CA 1
ATOM 749 C C . VAL A 1 101 ? -2.974 -9.858 13.748 1.00 94.62 101 VAL A C 1
ATOM 751 O O . VAL A 1 101 ? -2.447 -8.787 13.451 1.00 94.62 101 VAL A O 1
ATOM 754 N N . ARG A 1 102 ? -2.408 -11.023 13.418 1.00 90.12 102 ARG A N 1
ATOM 755 C CA . ARG A 1 102 ? -1.135 -11.091 12.687 1.00 90.12 102 ARG A CA 1
ATOM 756 C C . ARG A 1 102 ? -1.233 -10.374 11.327 1.00 90.12 102 ARG A C 1
ATOM 758 O O . ARG A 1 102 ? -2.059 -10.779 10.496 1.00 90.12 102 ARG A O 1
ATOM 765 N N . PRO A 1 103 ? -0.342 -9.413 11.013 1.00 86.75 103 PRO A N 1
ATOM 766 C CA . PRO A 1 103 ? -0.347 -8.703 9.736 1.00 86.75 103 PRO A CA 1
ATOM 767 C C . PRO A 1 103 ? -0.221 -9.606 8.501 1.00 86.75 103 PRO A C 1
ATOM 769 O O . PRO A 1 103 ? 0.248 -10.748 8.556 1.00 86.75 103 PRO A O 1
ATOM 772 N N . GLY A 1 104 ? -0.614 -9.062 7.346 1.00 86.25 104 GLY A N 1
ATOM 773 C CA . GLY A 1 104 ? -0.519 -9.718 6.040 1.00 86.25 104 GLY A CA 1
ATOM 774 C C . GLY A 1 104 ? -1.768 -10.496 5.614 1.00 86.25 104 GLY A C 1
ATOM 775 O O . GLY A 1 104 ? -2.690 -10.711 6.397 1.00 86.25 104 GLY A O 1
ATOM 776 N N . LYS A 1 105 ? -1.807 -10.880 4.327 1.00 84.06 1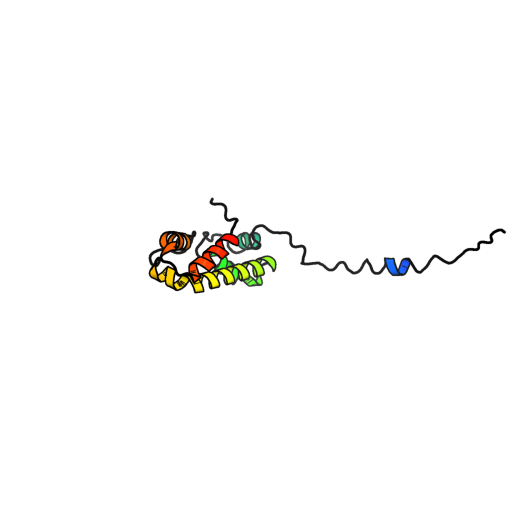05 LYS A N 1
ATOM 777 C CA . LYS A 1 105 ? -2.936 -11.587 3.680 1.00 84.06 105 LYS A CA 1
ATOM 778 C C . LYS A 1 105 ? -4.310 -10.925 3.906 1.00 84.06 105 LYS A C 1
ATOM 780 O O . LYS A 1 105 ? -5.318 -11.609 3.980 1.00 84.06 105 LYS A O 1
ATOM 785 N N . GLY A 1 106 ? -4.347 -9.602 4.077 1.00 87.38 106 GLY A N 1
ATOM 786 C CA . GLY A 1 106 ? -5.590 -8.867 4.323 1.00 87.38 106 GLY A CA 1
ATOM 787 C C . GLY A 1 106 ? -6.232 -9.091 5.699 1.00 87.38 106 GLY A C 1
ATOM 788 O O . GLY A 1 106 ? -7.300 -8.543 5.933 1.00 87.38 106 GLY A O 1
ATOM 789 N N . ARG A 1 107 ? -5.604 -9.824 6.633 1.00 91.62 107 ARG A N 1
ATOM 790 C CA . ARG A 1 107 ? -6.220 -10.152 7.935 1.00 91.62 107 ARG A CA 1
ATOM 791 C C . ARG A 1 107 ? -6.620 -8.923 8.751 1.00 91.62 107 ARG A C 1
ATOM 793 O O . ARG A 1 107 ? -7.738 -8.863 9.239 1.00 91.62 107 ARG A O 1
ATOM 800 N N . VAL A 1 108 ? -5.747 -7.919 8.831 1.00 92.56 108 VAL A N 1
ATOM 801 C CA . VAL A 1 108 ? -6.052 -6.657 9.534 1.00 92.56 108 VAL A CA 1
ATOM 802 C C . VAL A 1 108 ? -7.211 -5.917 8.858 1.00 92.56 108 VAL A C 1
ATOM 804 O O . VAL A 1 108 ? -8.105 -5.425 9.533 1.00 92.56 108 VAL A O 1
ATOM 807 N N . ALA A 1 109 ? -7.258 -5.903 7.522 1.00 90.88 109 ALA A N 1
ATOM 808 C CA . ALA A 1 109 ? -8.366 -5.293 6.788 1.00 90.88 109 ALA A CA 1
ATOM 809 C C . ALA A 1 109 ? -9.697 -6.037 7.009 1.00 90.88 109 ALA A C 1
ATOM 811 O O . ALA A 1 109 ? -10.745 -5.397 7.087 1.00 90.88 109 ALA A O 1
ATOM 812 N N . ASN A 1 110 ? -9.662 -7.369 7.140 1.00 93.31 110 ASN A N 1
ATOM 813 C CA . ASN A 1 110 ? -10.834 -8.163 7.510 1.00 93.31 110 ASN A CA 1
ATOM 814 C C . ASN A 1 110 ? -11.288 -7.858 8.940 1.00 93.31 110 ASN A C 1
ATOM 816 O O . ASN A 1 110 ? -12.470 -7.603 9.135 1.00 93.31 110 ASN A O 1
ATOM 820 N N . CYS A 1 111 ? -10.365 -7.772 9.899 1.00 96.56 111 CYS A N 1
ATOM 821 C CA . CYS A 1 111 ? -10.698 -7.382 11.269 1.00 96.56 111 CYS A CA 1
ATOM 822 C C . CYS A 1 111 ? -11.362 -5.993 11.326 1.00 96.56 111 CYS A C 1
ATOM 824 O O . CYS A 1 111 ? -12.448 -5.842 11.880 1.00 96.56 111 CYS A O 1
ATOM 826 N N . LEU A 1 112 ? -10.799 -4.984 10.650 1.00 95.25 112 LEU A N 1
ATOM 827 C CA . LEU A 1 112 ? -11.424 -3.655 10.567 1.00 95.25 112 LEU A CA 1
ATOM 828 C C . LEU A 1 112 ? -12.816 -3.696 9.907 1.00 95.25 112 LEU A C 1
ATOM 830 O O . LEU A 1 112 ? -13.693 -2.906 10.252 1.00 95.25 112 LEU A O 1
ATOM 834 N N . LYS A 1 113 ? -13.045 -4.620 8.963 1.00 93.75 113 LYS A N 1
ATOM 835 C CA . LYS A 1 113 ? -14.357 -4.835 8.333 1.00 93.75 113 LYS A CA 1
ATOM 836 C C . LYS A 1 113 ? -15.357 -5.478 9.302 1.00 93.75 113 LYS A C 1
ATOM 838 O O . LYS A 1 113 ? -16.515 -5.064 9.327 1.00 93.75 113 LYS A O 1
ATOM 843 N N . GLU A 1 114 ? -14.937 -6.453 10.098 1.00 95.88 114 GLU A N 1
ATOM 844 C CA . GLU A 1 114 ? -15.769 -7.066 11.143 1.00 95.88 114 GLU A CA 1
ATOM 845 C C . GLU A 1 114 ? -16.165 -6.019 12.193 1.00 95.88 114 GLU A C 1
ATOM 847 O O . GLU A 1 114 ? -17.340 -5.880 12.531 1.00 95.88 114 GLU A O 1
ATOM 852 N N . HIS A 1 115 ? -15.221 -5.158 12.574 1.00 96.31 115 HIS A N 1
ATOM 853 C CA . HIS A 1 115 ? -15.444 -4.044 13.492 1.00 96.31 115 HIS A CA 1
ATOM 854 C C . HIS A 1 115 ? -15.887 -2.735 12.810 1.00 96.31 115 HIS A C 1
ATOM 856 O O . HIS A 1 115 ? -15.772 -1.667 13.409 1.00 96.31 115 HIS A O 1
ATOM 862 N N . HIS A 1 116 ? -16.456 -2.771 11.596 1.00 93.56 116 HIS A N 1
ATOM 863 C CA . HIS A 1 116 ? -16.798 -1.561 10.820 1.00 93.56 116 HIS A CA 1
ATOM 864 C C . HIS A 1 116 ? -17.710 -0.556 11.550 1.00 93.56 116 HIS A C 1
ATOM 866 O O . HIS A 1 116 ? -17.750 0.619 11.187 1.00 93.56 116 HIS A O 1
ATOM 872 N N . ARG A 1 117 ? -18.477 -0.989 12.558 1.00 95.56 117 ARG A N 1
ATOM 873 C CA . ARG A 1 117 ? -19.293 -0.084 13.387 1.00 95.56 117 ARG A CA 1
ATOM 874 C C . ARG A 1 117 ? -18.468 0.657 14.441 1.00 95.56 117 ARG A C 1
ATOM 876 O O . ARG A 1 117 ? -18.831 1.771 14.790 1.00 95.56 117 ARG A O 1
ATOM 883 N N . GLN A 1 118 ? -17.373 0.053 14.897 1.00 97.12 118 GLN A N 1
ATOM 884 C CA . GLN A 1 118 ? -16.535 0.506 16.010 1.00 97.12 118 GLN A CA 1
ATOM 885 C C . GLN A 1 118 ? -15.276 1.262 15.569 1.00 97.12 118 GLN A C 1
ATOM 887 O O . GLN A 1 118 ? -14.654 1.912 16.406 1.00 97.12 118 GLN A O 1
ATOM 892 N N . VAL A 1 119 ? -14.875 1.159 14.299 1.00 97.19 119 VAL A N 1
ATOM 893 C CA . VAL A 1 119 ? -13.788 1.977 13.732 1.00 97.19 119 VAL A CA 1
ATOM 894 C C . VAL A 1 119 ? -14.217 3.447 13.611 1.00 97.19 119 VAL A C 1
ATOM 896 O O . VAL A 1 119 ? -15.409 3.747 13.473 1.00 97.19 119 VAL A O 1
ATOM 899 N N . SER A 1 120 ? -13.248 4.357 13.637 1.00 97.94 120 SER A N 1
ATOM 900 C CA . SER A 1 120 ? -13.444 5.798 13.449 1.00 97.94 120 SER A CA 1
ATOM 901 C C . SER A 1 120 ? -14.031 6.141 12.072 1.00 97.94 120 SER A C 1
ATOM 903 O O . SER A 1 120 ? -13.919 5.365 11.120 1.00 97.94 120 SER A O 1
ATOM 905 N N . SER A 1 121 ? -14.656 7.316 11.938 1.00 96.88 121 SER A N 1
ATOM 906 C CA . SER A 1 121 ? -15.122 7.829 10.637 1.00 96.88 121 SER A CA 1
ATOM 907 C C . SER A 1 121 ? -13.968 7.962 9.642 1.00 96.88 121 SER A C 1
ATOM 909 O O . SER A 1 121 ? -14.060 7.431 8.539 1.00 96.88 121 SER A O 1
ATOM 911 N N . ALA A 1 122 ? -12.847 8.541 10.081 1.00 96.00 122 ALA A N 1
ATOM 912 C CA . ALA A 1 122 ? -11.640 8.688 9.273 1.00 96.00 122 ALA A CA 1
ATOM 913 C C . ALA A 1 122 ? -11.163 7.346 8.691 1.00 96.00 122 ALA A C 1
ATOM 915 O O . ALA A 1 122 ? -10.902 7.240 7.492 1.00 96.00 122 ALA A O 1
ATOM 916 N N . CYS A 1 123 ? -11.113 6.287 9.508 1.00 96.94 123 CYS A N 1
ATOM 917 C CA . CYS A 1 123 ? -10.741 4.966 9.015 1.00 96.94 123 CYS A CA 1
ATOM 918 C C . CYS A 1 123 ? -11.764 4.399 8.011 1.00 96.94 123 CYS A C 1
ATOM 920 O O . CYS A 1 123 ? -11.370 3.798 7.007 1.00 96.94 123 CYS A O 1
ATOM 922 N N . LYS A 1 124 ? -13.075 4.602 8.220 1.00 95.25 124 LYS A N 1
ATOM 923 C CA . LYS A 1 124 ? -14.114 4.152 7.265 1.00 95.25 124 LYS A CA 1
ATOM 924 C C . LYS A 1 124 ? -13.937 4.796 5.898 1.00 95.25 124 LYS A C 1
ATOM 926 O O . LYS A 1 124 ? -13.999 4.085 4.893 1.00 95.25 124 LYS A O 1
ATOM 931 N N . ASP A 1 125 ? -13.699 6.101 5.874 1.00 94.31 125 ASP A N 1
ATOM 932 C CA . ASP A 1 125 ? -13.585 6.878 4.642 1.00 94.31 125 ASP A CA 1
ATOM 933 C C . ASP A 1 125 ? -12.386 6.408 3.815 1.00 94.31 125 ASP A C 1
ATOM 935 O O . ASP A 1 125 ? -12.520 6.078 2.630 1.00 94.31 125 ASP A O 1
ATOM 939 N N . VAL A 1 126 ? -11.231 6.243 4.465 1.00 93.94 126 VAL A N 1
ATOM 940 C CA . VAL A 1 126 ? -10.015 5.759 3.802 1.00 93.94 126 VAL A CA 1
ATOM 941 C C . VAL A 1 126 ? -10.157 4.301 3.350 1.00 93.94 126 VAL A C 1
ATOM 943 O O . VAL A 1 126 ? -9.756 3.959 2.235 1.00 93.94 126 VAL A O 1
ATOM 946 N N . LEU A 1 127 ? -10.780 3.420 4.142 1.00 90.62 127 LEU A N 1
ATOM 947 C CA . LEU A 1 127 ? -11.044 2.038 3.716 1.00 90.62 127 LEU A CA 1
ATOM 948 C C . LEU A 1 127 ? -12.000 1.972 2.515 1.00 90.62 127 LEU A C 1
ATOM 950 O O . LEU A 1 127 ? -11.832 1.117 1.639 1.00 90.62 127 LEU A O 1
ATOM 954 N N . ALA A 1 128 ? -12.994 2.860 2.447 1.00 90.00 128 ALA A N 1
ATOM 955 C CA . ALA A 1 128 ? -13.895 2.959 1.305 1.00 90.00 128 ALA A CA 1
ATOM 956 C C . ALA A 1 128 ? -13.158 3.442 0.044 1.00 90.00 128 ALA A C 1
ATOM 958 O O . ALA A 1 128 ? -13.334 2.854 -1.027 1.00 90.00 128 ALA A O 1
ATOM 959 N N . ALA A 1 129 ? -12.286 4.446 0.171 1.00 88.06 129 ALA A N 1
ATOM 960 C CA . ALA A 1 129 ? -11.438 4.925 -0.920 1.00 88.06 129 ALA A CA 1
ATOM 961 C C . ALA A 1 129 ? -10.461 3.837 -1.408 1.00 88.06 129 ALA A C 1
ATOM 963 O O . ALA A 1 129 ? -10.369 3.563 -2.609 1.00 88.06 129 ALA A O 1
ATOM 964 N N . ALA A 1 130 ? -9.807 3.129 -0.483 1.00 84.56 130 ALA A N 1
ATOM 965 C CA . ALA A 1 130 ? -8.859 2.063 -0.795 1.00 84.56 130 ALA A CA 1
ATOM 966 C C . ALA A 1 130 ? -9.503 0.892 -1.558 1.00 84.56 130 ALA A C 1
ATOM 968 O O . ALA A 1 130 ? -8.884 0.333 -2.465 1.00 84.56 130 ALA A O 1
ATOM 969 N N . ARG A 1 131 ? -10.759 0.534 -1.247 1.00 78.88 131 ARG A N 1
ATOM 970 C CA . ARG A 1 131 ? -11.507 -0.506 -1.983 1.00 78.88 131 ARG A CA 1
ATOM 971 C C . ARG A 1 131 ? -11.762 -0.124 -3.440 1.00 78.88 131 ARG A C 1
ATOM 973 O O . ARG A 1 131 ? -11.661 -0.988 -4.305 1.00 78.88 131 ARG A O 1
ATOM 980 N N . LYS A 1 132 ? -12.052 1.152 -3.713 1.00 75.44 132 LYS A N 1
ATOM 981 C CA . LYS A 1 132 ? -12.245 1.659 -5.082 1.00 75.44 132 LYS A CA 1
ATOM 982 C C . LYS A 1 132 ? -10.937 1.629 -5.882 1.00 75.44 132 LYS A C 1
ATOM 984 O O . LYS A 1 132 ? -10.955 1.296 -7.059 1.00 75.44 132 LYS A O 1
ATOM 989 N N . ALA A 1 133 ? -9.806 1.907 -5.231 1.00 65.69 133 ALA A N 1
ATOM 990 C CA . ALA A 1 133 ? -8.484 1.916 -5.862 1.00 65.69 133 ALA A CA 1
ATOM 991 C C . ALA A 1 133 ? -7.841 0.520 -6.024 1.00 65.69 133 ALA A C 1
ATOM 993 O O . ALA A 1 133 ? -7.011 0.322 -6.907 1.00 65.69 133 ALA A O 1
ATOM 994 N N . GLY A 1 134 ? -8.185 -0.452 -5.170 1.00 59.66 134 GLY A N 1
ATOM 995 C CA . GLY A 1 134 ? -7.573 -1.790 -5.126 1.00 59.66 134 GLY A CA 1
ATOM 996 C C . GLY A 1 134 ? -8.275 -2.874 -5.956 1.00 59.66 134 GLY A C 1
ATOM 997 O O . GLY A 1 134 ? -7.980 -4.059 -5.794 1.00 59.66 134 GLY A O 1
ATOM 998 N N . GLY A 1 135 ? -9.231 -2.505 -6.807 1.00 48.38 135 GLY A N 1
ATOM 999 C CA . GLY A 1 135 ? -10.128 -3.431 -7.496 1.00 48.38 135 GLY A CA 1
ATOM 1000 C C . GLY A 1 135 ? -9.508 -4.236 -8.645 1.00 48.38 135 GLY A C 1
ATOM 1001 O O . GLY A 1 135 ? -9.977 -4.094 -9.765 1.00 48.38 135 GLY A O 1
ATOM 1002 N N . ARG A 1 136 ? -8.512 -5.107 -8.389 1.00 46.50 136 ARG A N 1
ATOM 1003 C CA . ARG A 1 136 ? -8.265 -6.340 -9.182 1.00 46.50 136 ARG A CA 1
ATOM 1004 C C . ARG A 1 136 ? -7.289 -7.337 -8.533 1.00 46.50 136 ARG A C 1
ATOM 1006 O O . ARG A 1 136 ? -6.421 -7.882 -9.204 1.00 46.50 136 ARG A O 1
ATOM 1013 N N . SER A 1 137 ? -7.439 -7.646 -7.251 1.00 49.00 137 SER A N 1
ATOM 1014 C CA . SER A 1 137 ? -6.788 -8.835 -6.678 1.00 49.00 137 SER A CA 1
ATOM 1015 C C . SER A 1 137 ? -7.796 -9.979 -6.700 1.00 49.00 137 SER A C 1
ATOM 1017 O O . SER A 1 137 ? -8.592 -10.117 -5.774 1.00 49.00 137 SER A O 1
ATOM 1019 N N . LYS A 1 138 ? -7.830 -10.752 -7.793 1.00 32.25 138 LYS A N 1
ATOM 1020 C CA . LYS A 1 138 ? -8.626 -11.986 -7.858 1.00 32.25 138 LYS A CA 1
ATOM 1021 C C . LYS A 1 138 ? -8.193 -12.886 -6.682 1.00 32.25 138 LYS A C 1
ATOM 1023 O O . LYS A 1 138 ? -6.986 -13.050 -6.498 1.00 32.25 138 LYS A O 1
ATOM 1028 N N . PRO A 1 139 ? -9.117 -13.417 -5.863 1.00 36.69 139 PRO A N 1
ATOM 1029 C CA . PRO A 1 139 ? -8.758 -14.438 -4.889 1.00 36.69 139 PRO A CA 1
ATOM 1030 C C . PRO A 1 139 ? -8.245 -15.657 -5.667 1.00 36.69 139 PRO A C 1
ATOM 1032 O O . PRO A 1 139 ? -8.924 -16.127 -6.581 1.00 36.69 139 PRO A O 1
ATOM 1035 N N . HIS A 1 140 ? -7.021 -16.085 -5.363 1.00 35.31 140 HIS A N 1
ATOM 1036 C CA . HIS A 1 140 ? -6.524 -17.414 -5.715 1.00 35.31 140 HIS A CA 1
ATOM 1037 C C . HIS A 1 140 ? -6.906 -18.377 -4.599 1.00 35.31 140 HIS A C 1
ATOM 1039 O O . HIS A 1 140 ? -6.727 -17.978 -3.421 1.00 35.31 140 HIS A O 1
#

Sequence (140 aa):
MRTIASKTGLGRLKYVALLIVLASAWANPGNAAPHPLPCSDEIAKYCKNLRIGGGRIQNCLKEHKAQLSPACQSGLEASLARHREIQAACGADVERLCKDVRPGKGRVANCLKEHHRQVSSACKDVLAAARKAGGRSKPH

Nearest PDB structures (foldseek):
  4i8v-assembly3_C  TM=3.504E-01  e=3.029E+00  Homo sapiens

Organism: NCBI:txid2681310

Foldseek 3Di:
DDDDDDDDDPPDPVVVVVVVVPPPPPVDPVPPDPDPQQCPVVCVVFVPPDDAWDCSSLVSCVVCVVVGDPSNNVSSVVVVVLVVQLCVQCVVVCVVQPVVFDGIPCRSVVSCVVVVVPGDPSNNVSNVVVCVVVPDPDDD

pLDDT: mean 77.96, std 20.26, range [32.25, 97.94]

InterPro domains:
  IPR001893 Cysteine-rich Golgi apparatus protein 1 repeat [PF00839] (39-68)
  IPR001893 Cysteine-rich Golgi apparatus protein 1 repeat [PF00839] (85-118)
  IPR039728 Golgi apparatus protein 1 [PTHR11884] (85-127)

Secondary structure (DSSP, 8-state):
----------SSHHHHHHHSTTS-----GGG----SSTTHHHHHHHSTTPPSSTTHHHHHHHHTGGGS-HHHHHHHHHHHHHHHHHHHHHHHHHHHH-TTS-SSTTHHHHHHHHTTTTS-HHHHHHHHH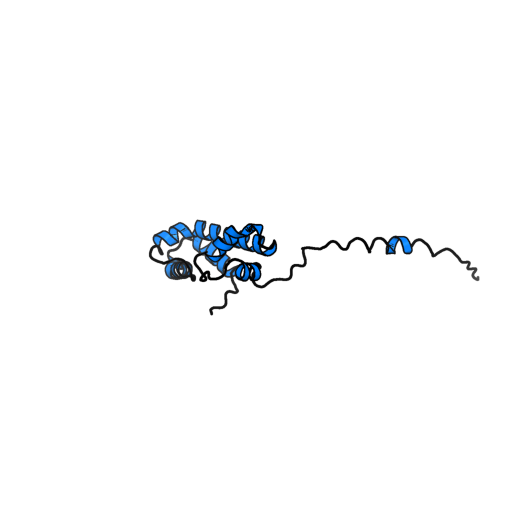HHHH-TT----